Protein AF-X1NJU2-F1 (afdb_monomer)

Organism: NCBI:txid412755

Structure (mmCIF, N/CA/C/O backbone):
data_AF-X1NJU2-F1
#
_entry.id   AF-X1NJU2-F1
#
loop_
_atom_site.group_PDB
_atom_site.id
_atom_site.type_symbol
_atom_site.label_atom_id
_atom_site.label_alt_id
_atom_site.label_comp_id
_atom_site.label_asym_id
_atom_site.label_entity_id
_atom_site.label_seq_id
_atom_site.pdbx_PDB_ins_cod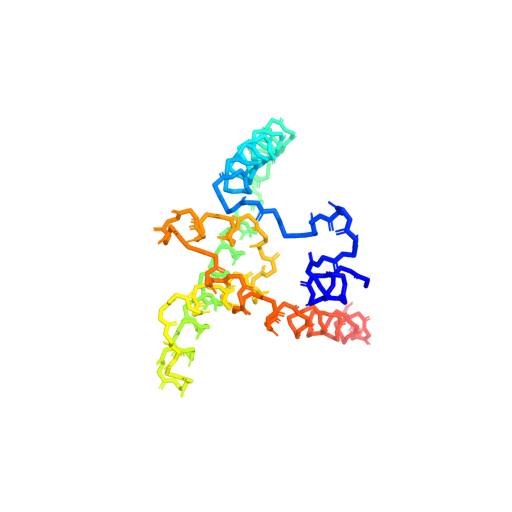e
_atom_site.Cartn_x
_atom_site.Cartn_y
_atom_site.Cartn_z
_atom_site.occupancy
_atom_site.B_iso_or_equiv
_atom_site.auth_seq_id
_atom_site.auth_comp_id
_atom_site.auth_asym_id
_atom_site.auth_atom_id
_atom_site.pdbx_PDB_model_num
ATOM 1 N N . SER A 1 1 ? 2.548 -9.325 18.700 1.00 52.00 1 SER A N 1
ATOM 2 C CA . SER A 1 1 ? 2.467 -8.551 19.960 1.00 52.00 1 SER A CA 1
ATOM 3 C C . SER A 1 1 ? 1.420 -7.440 19.889 1.00 52.00 1 SER A C 1
ATOM 5 O O . SER A 1 1 ? 0.566 -7.411 20.764 1.00 52.00 1 SER A O 1
ATOM 7 N N . SER A 1 2 ? 1.390 -6.596 18.848 1.00 56.41 2 SER A N 1
ATOM 8 C CA . SER A 1 2 ? 0.366 -5.539 18.683 1.00 56.41 2 SER A CA 1
ATOM 9 C C . SER A 1 2 ? -1.078 -6.052 18.547 1.00 56.41 2 SER A C 1
ATOM 11 O O . SER A 1 2 ? -1.968 -5.460 19.144 1.00 56.41 2 SER A O 1
ATOM 13 N N . LEU A 1 3 ? -1.324 -7.175 17.851 1.00 64.44 3 LEU A N 1
ATOM 14 C CA . LEU A 1 3 ? -2.674 -7.769 17.761 1.00 64.44 3 LEU A CA 1
ATOM 15 C C . LEU A 1 3 ? -3.223 -8.220 19.124 1.00 64.44 3 LEU A C 1
ATOM 17 O O . LEU A 1 3 ? -4.389 -7.995 19.428 1.00 64.44 3 LEU A O 1
ATOM 21 N N . ILE A 1 4 ? -2.375 -8.840 19.949 1.00 68.19 4 I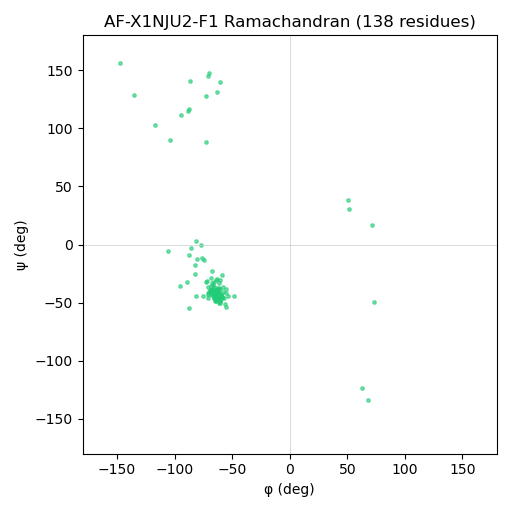LE A N 1
ATOM 22 C CA . ILE A 1 4 ? -2.763 -9.361 21.268 1.00 68.19 4 ILE A CA 1
ATOM 23 C C . ILE A 1 4 ? -3.025 -8.196 22.233 1.00 68.19 4 ILE A C 1
ATOM 25 O O . ILE A 1 4 ? -4.060 -8.159 22.887 1.00 68.19 4 ILE A O 1
ATOM 29 N N . LEU A 1 5 ? -2.134 -7.199 22.264 1.00 64.25 5 LEU A N 1
ATOM 30 C CA . LEU A 1 5 ? -2.289 -5.995 23.091 1.00 64.25 5 LEU A CA 1
ATOM 31 C C . LEU A 1 5 ? -3.478 -5.123 22.648 1.00 64.25 5 LEU A C 1
ATOM 33 O O . LEU A 1 5 ? -4.185 -4.579 23.494 1.00 64.25 5 LEU A O 1
ATOM 37 N N . GLY A 1 6 ? -3.743 -5.037 21.341 1.00 63.41 6 GLY A N 1
ATOM 38 C CA . GLY A 1 6 ? -4.909 -4.344 20.789 1.00 63.41 6 GLY A CA 1
ATOM 39 C C . GLY A 1 6 ? -6.237 -5.036 21.111 1.00 63.41 6 GLY A C 1
ATOM 40 O O . GLY A 1 6 ? -7.222 -4.351 21.378 1.00 63.41 6 GLY A O 1
ATOM 41 N N . HIS A 1 7 ? -6.261 -6.376 21.151 1.00 69.50 7 HIS A N 1
ATOM 42 C CA . HIS A 1 7 ? -7.439 -7.144 21.569 1.00 69.50 7 HIS A CA 1
ATOM 43 C C . HIS A 1 7 ? -7.724 -7.002 23.072 1.00 69.50 7 HIS A C 1
ATOM 45 O O . HIS A 1 7 ? -8.874 -6.824 23.461 1.00 69.50 7 HIS A O 1
ATOM 51 N N . ILE A 1 8 ? -6.681 -7.025 23.911 1.00 74.81 8 ILE A N 1
ATOM 52 C CA . ILE A 1 8 ? -6.808 -6.832 25.365 1.00 74.81 8 ILE A CA 1
ATOM 53 C C . ILE A 1 8 ? -7.286 -5.403 25.683 1.00 74.81 8 ILE A C 1
ATOM 55 O O . ILE A 1 8 ? -8.034 -5.197 26.636 1.00 74.81 8 ILE A O 1
ATOM 59 N N . GLY A 1 9 ? -6.914 -4.416 24.859 1.00 63.59 9 GLY A N 1
ATOM 60 C CA . GLY A 1 9 ? -7.463 -3.055 24.849 1.00 63.59 9 GLY A CA 1
ATOM 61 C C . GLY A 1 9 ? -7.015 -2.172 26.020 1.00 63.59 9 GLY A C 1
ATOM 62 O O . GLY A 1 9 ? -6.537 -1.060 25.804 1.00 63.59 9 GLY A O 1
ATOM 63 N N . LYS A 1 10 ? -7.115 -2.664 27.258 1.00 65.88 10 LYS A N 1
ATOM 64 C CA . LYS A 1 10 ? -6.630 -2.016 28.483 1.00 65.88 10 LYS A CA 1
ATOM 65 C C . LYS A 1 10 ? -5.898 -3.027 29.358 1.00 65.88 10 LYS A C 1
ATOM 67 O O . LYS A 1 10 ? -6.458 -4.057 29.713 1.00 65.88 10 LYS A O 1
ATOM 72 N N . ILE A 1 11 ? -4.683 -2.684 29.778 1.00 73.06 11 ILE A N 1
ATOM 73 C CA . ILE A 1 11 ? -4.005 -3.355 30.896 1.00 73.06 11 ILE A CA 1
ATOM 74 C C . ILE A 1 11 ? -3.809 -2.292 31.977 1.00 73.06 11 ILE A C 1
ATOM 76 O O . ILE A 1 11 ? -2.963 -1.406 31.855 1.00 73.06 11 ILE A O 1
ATOM 80 N N . GLY A 1 12 ? -4.646 -2.342 33.017 1.00 73.19 12 GLY A N 1
ATOM 81 C CA . GLY A 1 12 ? -4.631 -1.369 34.112 1.00 73.19 12 GLY A CA 1
ATOM 82 C C . GLY A 1 12 ? -4.960 0.058 33.653 1.00 73.19 12 GLY A C 1
ATOM 83 O O . GLY A 1 12 ? -6.022 0.311 33.086 1.00 73.19 12 GLY A O 1
ATOM 84 N N . ILE A 1 13 ? -4.050 0.998 33.920 1.00 71.62 13 ILE A N 1
ATOM 85 C CA . ILE A 1 13 ? -4.205 2.441 33.640 1.00 71.62 13 ILE A CA 1
ATOM 86 C C . ILE A 1 13 ? -3.870 2.768 32.170 1.00 71.62 13 ILE A C 1
ATOM 88 O O . ILE A 1 13 ? -4.261 3.813 31.651 1.00 71.62 13 ILE A O 1
ATOM 92 N N . LEU A 1 14 ? -3.176 1.865 31.470 1.00 68.38 14 LEU A N 1
ATOM 93 C CA . LEU A 1 14 ? -2.732 2.072 30.095 1.00 68.38 14 LEU A CA 1
ATOM 94 C C . LEU A 1 14 ? -3.819 1.631 29.109 1.00 68.38 14 LEU A C 1
ATOM 96 O O . LEU A 1 14 ? -4.188 0.455 29.038 1.00 68.38 14 LEU A O 1
ATOM 100 N N . ASN A 1 15 ? -4.333 2.593 28.341 1.00 70.19 15 ASN A N 1
ATOM 101 C CA . ASN A 1 15 ? -5.225 2.338 27.217 1.00 70.19 15 ASN A CA 1
ATOM 102 C C . ASN A 1 15 ? -4.384 2.118 25.955 1.00 70.19 15 ASN A C 1
ATOM 104 O O . ASN A 1 15 ? -3.704 3.031 25.495 1.00 70.19 15 ASN A O 1
ATOM 108 N N . PHE A 1 16 ? -4.431 0.905 25.406 1.00 70.06 16 PHE A N 1
ATOM 109 C CA . PHE A 1 16 ? -3.717 0.544 24.179 1.00 70.06 16 PHE A CA 1
ATOM 110 C C . PHE A 1 16 ? -4.520 0.895 22.921 1.00 70.06 16 PHE A C 1
ATOM 112 O O . PHE A 1 16 ? -4.027 0.722 21.807 1.00 70.06 16 PHE A O 1
ATOM 119 N N . ARG A 1 17 ? -5.750 1.401 23.082 1.00 68.56 17 ARG A N 1
ATOM 120 C CA . ARG A 1 17 ? -6.566 1.935 21.992 1.00 68.56 17 ARG A CA 1
ATOM 121 C C . ARG A 1 17 ? -6.358 3.438 21.918 1.00 68.56 17 ARG A C 1
ATOM 123 O O . ARG A 1 17 ? -6.766 4.182 22.809 1.00 68.56 17 ARG A O 1
ATOM 130 N N . MET A 1 18 ? -5.708 3.861 20.844 1.00 72.38 18 MET A N 1
ATOM 131 C CA . MET A 1 18 ? -5.547 5.269 20.526 1.00 72.38 18 MET A CA 1
ATOM 132 C C . MET A 1 18 ? -6.884 5.859 20.080 1.00 72.38 18 MET A C 1
ATOM 134 O O . MET A 1 18 ? -7.686 5.177 19.443 1.00 72.38 18 MET A O 1
ATOM 138 N N . ASP A 1 19 ? -7.128 7.118 20.427 1.00 82.25 19 ASP A N 1
ATOM 139 C CA . ASP A 1 19 ? -8.298 7.840 19.940 1.00 82.25 19 ASP A CA 1
ATOM 140 C C . ASP A 1 19 ? -8.229 7.984 18.410 1.00 82.25 19 ASP A C 1
ATOM 142 O O . ASP A 1 19 ? -7.192 8.385 17.874 1.00 82.25 19 ASP A O 1
ATOM 146 N N . ASN A 1 20 ? -9.319 7.656 17.706 1.00 77.88 20 ASN A N 1
ATOM 147 C CA . ASN A 1 20 ? -9.352 7.650 16.237 1.00 77.88 20 ASN A CA 1
ATOM 148 C C . ASN A 1 20 ? -9.065 9.037 15.641 1.00 77.88 20 ASN A C 1
ATOM 150 O O . ASN A 1 20 ? -8.470 9.130 14.571 1.00 77.88 20 ASN A O 1
ATOM 154 N N . LYS A 1 21 ? -9.429 10.123 16.336 1.00 81.88 21 LYS A N 1
ATOM 155 C CA . LYS A 1 21 ? -9.171 11.491 15.874 1.00 81.88 21 LYS A CA 1
ATOM 156 C C . LYS A 1 21 ? -7.683 11.824 15.952 1.00 81.88 21 LYS A C 1
ATOM 158 O O . LYS A 1 21 ? -7.132 12.406 15.022 1.00 81.88 21 LYS A O 1
ATOM 163 N N . ILE A 1 22 ? -7.023 11.420 17.039 1.00 85.62 22 ILE A N 1
ATOM 164 C CA . ILE A 1 22 ? -5.571 11.597 17.200 1.00 85.62 22 ILE A CA 1
ATOM 165 C C . ILE A 1 22 ? -4.821 10.695 16.212 1.00 85.62 22 ILE A C 1
ATOM 167 O O . ILE A 1 22 ? -3.864 11.136 15.577 1.00 85.62 22 ILE A O 1
ATOM 171 N N . LEU A 1 23 ? -5.267 9.447 16.046 1.00 84.62 23 LEU A N 1
ATOM 172 C CA . LEU A 1 23 ? -4.670 8.502 15.107 1.00 84.62 23 LEU A CA 1
ATOM 173 C C . LEU A 1 23 ? -4.765 9.008 13.662 1.00 84.62 23 LEU A C 1
ATOM 175 O O . LEU A 1 23 ? -3.765 8.971 12.950 1.00 84.62 23 LEU A O 1
ATOM 179 N N . GLY A 1 24 ? -5.928 9.521 13.250 1.00 83.12 24 GLY A N 1
ATOM 180 C CA . GLY A 1 24 ? -6.126 10.132 11.934 1.00 83.12 24 GLY A CA 1
ATOM 181 C C . GLY A 1 24 ? -5.150 11.282 11.683 1.00 83.12 24 GLY A C 1
ATOM 182 O O . GLY A 1 24 ? -4.407 11.245 10.706 1.00 83.12 24 GLY A O 1
ATOM 183 N N . ALA A 1 25 ? -5.055 12.229 12.624 1.00 86.62 25 ALA A N 1
ATOM 184 C CA . ALA A 1 25 ? -4.142 13.367 12.512 1.00 86.62 25 ALA A CA 1
ATOM 185 C C . ALA A 1 25 ? -2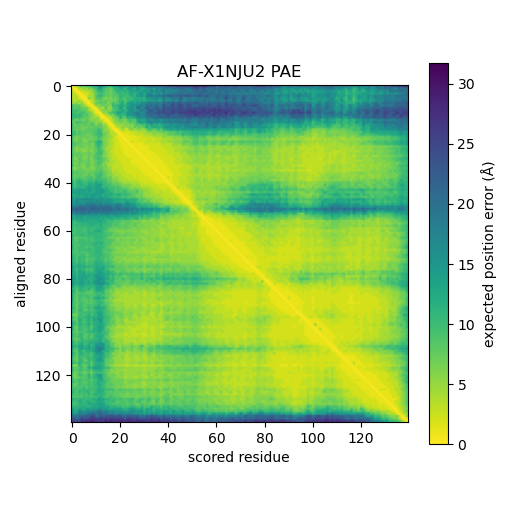.668 12.936 12.396 1.00 86.62 25 ALA A C 1
ATOM 187 O O . ALA A 1 25 ? -1.924 13.451 11.564 1.00 86.62 25 ALA A O 1
ATOM 188 N N . ILE A 1 26 ? -2.232 11.954 13.194 1.00 89.19 26 ILE A N 1
ATOM 189 C CA . ILE A 1 26 ? -0.859 11.437 13.113 1.00 89.19 26 ILE A CA 1
ATOM 190 C C . ILE A 1 26 ? -0.606 10.754 11.768 1.00 89.19 26 ILE A C 1
ATOM 192 O O . ILE A 1 26 ? 0.476 10.923 11.205 1.00 89.19 26 ILE A O 1
ATOM 196 N N . ARG A 1 27 ? -1.570 9.986 11.246 1.00 86.00 27 ARG A N 1
ATOM 197 C CA . ARG A 1 27 ? -1.440 9.301 9.951 1.00 86.00 27 ARG A CA 1
ATOM 198 C C . ARG A 1 27 ? -1.306 10.294 8.808 1.00 86.00 27 ARG A C 1
ATOM 200 O O . ARG A 1 27 ? -0.401 10.123 8.001 1.00 86.00 27 ARG A O 1
ATOM 207 N N . GLU A 1 28 ? -2.145 11.322 8.776 1.00 86.75 28 GLU A N 1
ATOM 208 C CA . GLU A 1 28 ? -2.116 12.371 7.752 1.00 86.75 28 GLU A CA 1
ATOM 209 C C . GLU A 1 28 ? -0.770 13.107 7.756 1.00 86.75 28 GLU A C 1
ATOM 211 O O . GLU A 1 28 ? -0.075 13.155 6.741 1.00 86.75 28 GLU A O 1
ATOM 216 N N . ILE A 1 29 ? -0.324 13.562 8.932 1.00 91.25 29 ILE A N 1
ATOM 217 C CA . ILE A 1 29 ? 0.972 14.231 9.099 1.00 91.25 29 ILE A CA 1
ATOM 218 C C . ILE A 1 29 ? 2.122 13.309 8.670 1.00 91.25 29 ILE A C 1
ATOM 220 O O . ILE A 1 29 ? 3.027 13.723 7.944 1.00 91.25 29 ILE A O 1
ATOM 224 N N . SER A 1 30 ? 2.087 12.042 9.087 1.00 90.06 30 SER A N 1
ATOM 225 C CA . SER A 1 30 ? 3.130 11.066 8.753 1.00 90.06 30 SER A CA 1
ATOM 226 C C . SER A 1 30 ? 3.174 10.763 7.256 1.00 90.06 30 SER A C 1
ATOM 228 O O . SER A 1 30 ? 4.261 10.687 6.687 1.00 90.06 30 SER A O 1
ATOM 230 N N . LEU A 1 31 ? 2.016 10.611 6.605 1.00 90.69 31 LEU A N 1
ATOM 231 C CA . LEU A 1 31 ? 1.912 10.402 5.160 1.00 90.69 31 LEU A CA 1
ATOM 232 C C . LEU A 1 31 ? 2.420 11.623 4.392 1.00 90.69 31 LEU A C 1
ATOM 234 O O . LEU A 1 31 ? 3.196 11.455 3.453 1.00 90.69 31 LEU A O 1
ATOM 238 N N . ALA A 1 32 ? 2.062 12.835 4.823 1.00 91.19 32 ALA A N 1
ATOM 239 C CA . ALA A 1 32 ? 2.536 14.074 4.217 1.00 91.19 32 ALA A CA 1
ATOM 240 C C . ALA A 1 32 ? 4.066 14.198 4.302 1.00 91.19 32 ALA A C 1
ATOM 242 O O . ALA A 1 32 ? 4.726 14.420 3.284 1.00 91.19 32 ALA A O 1
ATOM 243 N N . PHE A 1 33 ? 4.658 13.975 5.482 1.00 93.44 33 PHE A N 1
ATOM 244 C CA . PHE A 1 33 ? 6.116 13.984 5.637 1.00 93.44 33 PHE A CA 1
ATOM 245 C C . PHE A 1 33 ? 6.796 12.869 4.838 1.00 93.44 33 PHE A C 1
ATOM 247 O O . PHE A 1 33 ? 7.820 13.111 4.201 1.00 93.44 33 PHE A O 1
ATOM 254 N N . PHE A 1 34 ? 6.232 11.661 4.827 1.00 91.31 34 PHE A N 1
ATOM 255 C CA . PHE A 1 34 ? 6.762 10.539 4.055 1.00 91.31 34 PHE A CA 1
ATOM 256 C C . PHE A 1 34 ? 6.791 10.843 2.551 1.00 91.31 34 PHE A C 1
ATOM 258 O O . PHE A 1 34 ? 7.833 10.683 1.911 1.00 91.31 34 PHE A O 1
ATOM 265 N N . LEU A 1 35 ? 5.683 11.347 1.997 1.00 91.38 35 LEU A N 1
ATOM 266 C CA . LEU A 1 35 ? 5.587 11.741 0.590 1.00 91.38 35 LEU A CA 1
ATOM 267 C C . LEU A 1 35 ? 6.530 12.905 0.258 1.00 91.38 35 LEU A C 1
ATOM 269 O O . LEU A 1 35 ? 7.200 12.862 -0.773 1.00 91.38 35 LEU A O 1
ATOM 273 N N . ALA A 1 36 ? 6.653 13.899 1.144 1.00 93.88 36 ALA A N 1
ATOM 274 C CA . ALA A 1 36 ? 7.587 15.011 0.970 1.00 93.88 36 ALA A CA 1
ATOM 275 C C . ALA A 1 36 ? 9.049 14.532 0.915 1.00 93.88 36 ALA A C 1
ATOM 277 O O . ALA A 1 36 ? 9.805 14.933 0.029 1.00 93.88 36 ALA A O 1
ATOM 278 N N . ILE A 1 37 ? 9.450 13.630 1.817 1.00 93.19 37 ILE A N 1
ATOM 279 C CA . ILE A 1 37 ? 10.814 13.085 1.858 1.00 93.19 37 ILE A CA 1
ATOM 280 C C . ILE A 1 37 ? 11.110 12.244 0.611 1.00 93.19 37 ILE A C 1
ATOM 282 O O . ILE A 1 37 ? 12.189 12.382 0.033 1.00 93.19 37 ILE A O 1
ATOM 286 N N . ILE A 1 38 ? 10.177 11.390 0.175 1.00 91.06 38 ILE A N 1
ATOM 287 C CA . ILE A 1 38 ? 10.336 10.601 -1.057 1.00 91.06 38 ILE A CA 1
ATOM 288 C C . ILE A 1 38 ? 10.452 11.522 -2.269 1.00 91.06 38 ILE A C 1
ATOM 290 O O . ILE A 1 38 ? 11.351 11.329 -3.087 1.00 91.06 38 ILE A O 1
ATOM 294 N N . GLY A 1 39 ? 9.601 12.547 -2.357 1.00 90.44 39 GLY A N 1
ATOM 295 C CA . GLY A 1 39 ? 9.645 13.536 -3.431 1.00 90.44 39 GLY A CA 1
ATOM 296 C C . GLY A 1 39 ? 10.987 14.2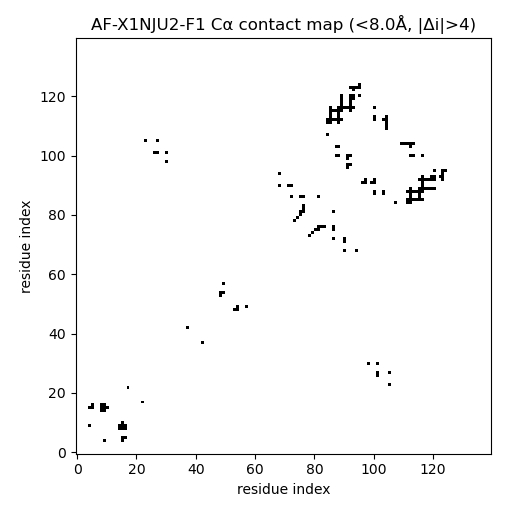64 -3.497 1.00 90.44 39 GLY A C 1
ATOM 297 O O . GLY A 1 39 ? 11.578 14.365 -4.568 1.00 90.44 39 GLY A O 1
ATOM 298 N N . LEU A 1 40 ? 11.525 14.695 -2.353 1.00 92.88 40 LEU A N 1
ATOM 299 C CA . LEU A 1 40 ? 12.828 15.364 -2.291 1.00 92.88 40 LEU A CA 1
ATOM 300 C C . LEU A 1 40 ? 13.999 14.424 -2.615 1.00 92.88 40 LEU A C 1
ATOM 302 O O . LEU A 1 40 ? 14.936 14.830 -3.298 1.00 92.88 40 LEU A O 1
ATOM 306 N N . ARG A 1 41 ? 13.966 13.169 -2.147 1.00 91.06 41 ARG A N 1
ATOM 307 C CA . ARG A 1 41 ? 15.057 12.199 -2.362 1.00 91.06 41 ARG A CA 1
ATOM 308 C C . ARG A 1 41 ? 15.091 11.640 -3.778 1.00 91.06 41 ARG A C 1
ATOM 310 O O . ARG A 1 41 ? 16.168 11.511 -4.352 1.00 91.06 41 ARG A O 1
ATOM 317 N N . TYR A 1 42 ? 13.932 11.279 -4.320 1.00 87.31 42 TYR A N 1
ATOM 318 C CA . TYR A 1 42 ? 13.817 10.566 -5.592 1.00 87.31 42 TYR A CA 1
ATOM 319 C C . TYR A 1 42 ? 13.338 11.452 -6.743 1.00 87.31 42 TYR A C 1
ATOM 321 O O . TYR A 1 42 ? 13.352 11.001 -7.883 1.00 87.31 42 TYR A O 1
ATOM 329 N N . GLY A 1 43 ? 12.971 12.714 -6.495 1.00 86.69 43 GLY A N 1
ATOM 330 C CA . GLY A 1 43 ? 12.480 13.626 -7.531 1.00 86.69 43 GLY A CA 1
ATOM 331 C C . GLY A 1 43 ? 13.465 13.818 -8.685 1.00 86.69 43 GLY A C 1
ATOM 332 O O . GLY A 1 43 ? 13.083 13.683 -9.843 1.00 86.69 43 GLY A O 1
ATOM 333 N N . PHE A 1 44 ? 14.752 14.041 -8.395 1.00 84.88 44 PHE A N 1
ATOM 334 C CA . PHE A 1 44 ? 15.771 14.163 -9.448 1.00 84.88 44 PHE A CA 1
ATOM 335 C C . PHE A 1 44 ? 16.007 12.834 -10.188 1.00 84.88 44 PHE A C 1
ATOM 337 O O . PHE A 1 44 ? 16.122 12.818 -11.412 1.00 84.88 44 PHE A O 1
ATOM 344 N N . TYR A 1 45 ? 16.001 11.712 -9.459 1.00 83.94 45 TYR A N 1
ATOM 345 C CA . TYR A 1 45 ? 16.107 10.372 -10.047 1.00 83.94 45 TYR A CA 1
ATOM 346 C C . TYR A 1 45 ? 14.922 10.029 -10.953 1.00 83.94 45 TYR A C 1
ATOM 348 O O . TYR A 1 45 ? 15.093 9.299 -11.922 1.00 83.94 45 TYR A O 1
ATOM 356 N N . ALA A 1 46 ? 13.730 10.564 -10.682 1.00 83.00 46 ALA A N 1
ATOM 357 C CA . ALA A 1 46 ? 12.581 10.387 -11.558 1.00 83.00 46 ALA A CA 1
ATOM 358 C C . ALA A 1 46 ? 12.824 11.045 -12.927 1.00 83.00 46 ALA A C 1
ATOM 360 O O . ALA A 1 46 ? 12.590 10.415 -13.952 1.00 83.00 46 ALA A O 1
ATO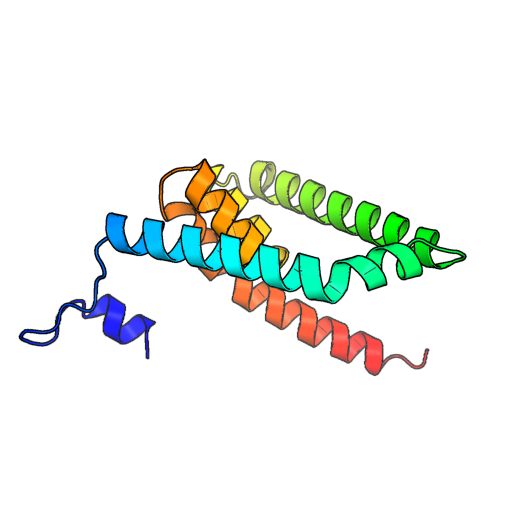M 361 N N . PHE A 1 47 ? 13.371 12.266 -12.971 1.00 83.19 47 PHE A N 1
ATOM 362 C CA . PHE A 1 47 ? 13.696 12.939 -14.237 1.00 83.19 47 PHE A CA 1
ATOM 363 C C . PHE A 1 47 ? 14.775 12.206 -15.043 1.00 83.19 47 PHE A C 1
ATOM 365 O O . PHE A 1 47 ? 14.662 12.085 -16.266 1.00 83.19 47 PHE A O 1
ATOM 372 N N . THR A 1 48 ? 15.804 11.680 -14.377 1.00 79.69 48 THR A N 1
ATOM 373 C CA . THR A 1 48 ? 16.836 10.890 -15.059 1.00 79.69 48 THR A CA 1
ATOM 374 C C . THR A 1 48 ? 16.304 9.528 -15.508 1.00 79.69 48 THR A C 1
ATOM 376 O O . THR A 1 48 ? 16.626 9.098 -16.612 1.00 79.69 48 THR A O 1
ATOM 379 N N . ALA A 1 49 ? 15.427 8.885 -14.731 1.00 78.38 49 ALA A N 1
ATOM 380 C CA . ALA A 1 49 ? 14.760 7.637 -15.109 1.00 78.38 49 ALA A CA 1
ATOM 381 C C . ALA A 1 49 ? 13.753 7.810 -16.259 1.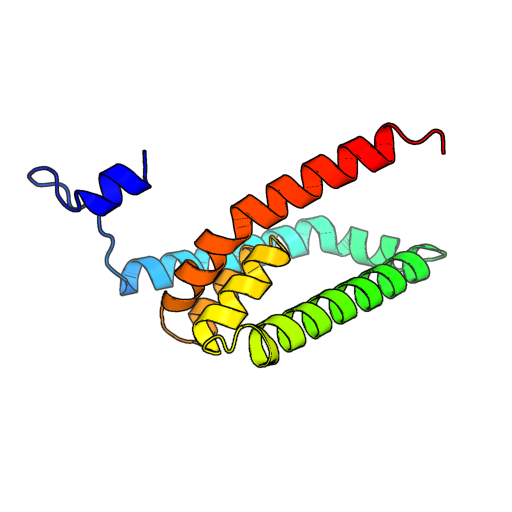00 78.38 49 ALA A C 1
ATOM 383 O O . ALA A 1 49 ? 13.542 6.881 -17.034 1.00 78.38 49 ALA A O 1
ATOM 384 N N . LEU A 1 50 ? 13.148 8.991 -16.407 1.00 78.94 50 LEU A N 1
ATOM 385 C CA . LEU A 1 50 ? 12.302 9.323 -17.557 1.00 78.94 50 LEU A CA 1
ATOM 386 C C . LEU A 1 50 ? 13.116 9.630 -18.827 1.00 78.94 50 LEU A C 1
ATOM 388 O O . LEU A 1 50 ? 12.542 9.697 -19.912 1.00 78.94 50 LEU A O 1
ATOM 392 N N . SER A 1 51 ? 14.434 9.806 -18.716 1.00 79.00 51 SER A N 1
ATOM 393 C CA . SER A 1 51 ? 15.307 10.105 -19.851 1.00 79.00 51 SER A CA 1
ATOM 394 C C . SER A 1 51 ? 15.790 8.823 -20.549 1.00 79.00 51 SER A C 1
ATOM 396 O O . SER A 1 51 ? 16.120 7.824 -19.909 1.00 79.00 51 SER A O 1
ATOM 398 N N . GLY A 1 52 ? 15.860 8.840 -21.884 1.00 76.75 52 GLY A N 1
ATOM 399 C CA . GLY A 1 52 ? 16.353 7.711 -22.684 1.00 76.75 52 GLY A CA 1
ATOM 400 C C . GLY A 1 52 ? 15.433 6.481 -22.649 1.00 76.75 52 GLY A C 1
ATOM 401 O O . GLY A 1 52 ? 14.221 6.593 -22.809 1.00 76.75 52 GLY A O 1
ATOM 402 N N . THR A 1 53 ? 16.005 5.289 -22.457 1.00 73.69 53 THR A N 1
ATOM 403 C CA . THR A 1 53 ? 15.283 4.000 -22.490 1.00 73.69 53 THR A CA 1
ATOM 404 C C . THR A 1 53 ? 14.419 3.746 -21.247 1.00 73.69 53 THR A C 1
ATOM 406 O O . THR A 1 53 ? 13.565 2.861 -21.265 1.00 73.69 53 THR A O 1
ATOM 409 N N . GLY A 1 54 ? 14.600 4.518 -20.170 1.00 78.88 54 GLY A N 1
ATOM 410 C CA . GLY A 1 54 ? 13.849 4.343 -18.923 1.00 78.88 54 GLY A CA 1
ATOM 411 C C . GLY A 1 54 ? 12.357 4.678 -19.048 1.00 78.88 54 GLY A C 1
ATOM 412 O O . GLY A 1 54 ? 11.538 4.094 -18.339 1.00 78.88 54 GLY A O 1
ATOM 413 N N . ILE A 1 55 ? 11.972 5.492 -20.041 1.00 83.94 55 ILE A N 1
ATOM 414 C CA . ILE A 1 55 ? 10.565 5.781 -20.354 1.00 83.94 55 ILE A CA 1
ATOM 415 C C . ILE A 1 55 ? 9.769 4.501 -20.669 1.00 83.94 55 ILE A C 1
ATOM 417 O O . ILE A 1 55 ? 8.622 4.366 -20.247 1.00 83.94 55 ILE A O 1
ATOM 421 N N . TYR A 1 56 ? 10.387 3.521 -21.341 1.00 85.50 56 TYR A N 1
ATOM 422 C CA . TYR A 1 56 ? 9.740 2.246 -21.658 1.00 85.50 56 TYR A CA 1
ATOM 423 C C . TYR A 1 56 ? 9.460 1.433 -20.392 1.00 85.50 56 TYR A C 1
ATOM 425 O O . TYR A 1 56 ? 8.396 0.828 -20.273 1.00 85.50 56 TYR A O 1
ATOM 433 N N . LEU A 1 57 ? 10.368 1.457 -19.413 1.00 85.88 57 LEU A N 1
ATOM 434 C CA . LEU A 1 57 ? 10.178 0.779 -18.128 1.00 85.88 57 LEU A CA 1
ATOM 435 C C . LEU A 1 57 ? 9.071 1.446 -17.303 1.00 85.88 57 LEU A C 1
ATOM 437 O O . LEU A 1 57 ? 8.244 0.764 -16.699 1.00 85.88 57 LEU A O 1
ATOM 441 N N . VAL A 1 58 ? 9.000 2.778 -17.325 1.00 86.94 58 VAL A N 1
ATOM 442 C CA . VAL A 1 58 ? 7.934 3.531 -16.647 1.00 86.94 58 VAL A CA 1
ATOM 443 C C . VAL A 1 58 ? 6.570 3.226 -17.268 1.00 86.94 58 VAL A C 1
ATOM 445 O O . VAL A 1 58 ? 5.625 2.915 -16.550 1.00 86.94 58 VAL A O 1
ATOM 448 N N . ILE A 1 59 ? 6.456 3.252 -18.598 1.00 88.62 59 ILE A N 1
ATOM 449 C CA . ILE A 1 59 ? 5.183 2.981 -19.279 1.00 88.62 59 ILE A CA 1
ATOM 450 C C . ILE A 1 59 ? 4.748 1.530 -19.064 1.00 88.62 59 ILE A C 1
ATOM 452 O O . ILE A 1 59 ? 3.592 1.279 -18.731 1.00 88.62 59 ILE A O 1
ATOM 456 N N . THR A 1 60 ? 5.659 0.567 -19.221 1.00 90.00 60 THR A N 1
ATOM 457 C CA . THR A 1 60 ? 5.327 -0.855 -19.044 1.00 90.00 60 THR A CA 1
ATOM 458 C C . THR A 1 60 ? 4.901 -1.162 -17.611 1.00 90.00 60 THR A C 1
ATOM 460 O O . THR A 1 60 ? 3.865 -1.794 -17.416 1.00 90.00 60 THR A O 1
ATOM 463 N N . SER A 1 61 ? 5.619 -0.660 -16.602 1.00 88.19 61 SER A N 1
ATOM 464 C CA . SER A 1 61 ? 5.228 -0.825 -15.194 1.00 88.19 61 SER A CA 1
ATOM 465 C C . SER A 1 61 ? 3.892 -0.151 -14.866 1.00 88.19 61 SER A C 1
ATOM 467 O O . SER A 1 61 ? 3.072 -0.743 -14.166 1.00 88.19 61 SER A O 1
ATOM 469 N N . LEU A 1 62 ? 3.624 1.036 -15.419 1.00 90.38 62 LEU A N 1
ATOM 470 C CA . LEU A 1 62 ? 2.351 1.734 -15.244 1.00 90.38 62 LEU A CA 1
ATOM 471 C C . LEU A 1 62 ? 1.188 0.947 -15.859 1.00 90.38 62 LEU A C 1
ATOM 473 O O . LEU A 1 62 ? 0.161 0.765 -15.209 1.00 90.38 62 LEU A O 1
ATOM 477 N N . VAL A 1 63 ? 1.354 0.433 -17.080 1.00 94.12 63 VAL A N 1
ATOM 478 C CA . VAL A 1 63 ? 0.332 -0.380 -17.758 1.00 94.12 63 VAL A CA 1
ATOM 479 C C . VAL A 1 63 ? 0.071 -1.673 -16.989 1.00 94.12 63 VAL A C 1
ATOM 481 O O . VAL A 1 63 ? -1.083 -1.990 -16.708 1.00 94.12 63 VAL A O 1
ATOM 484 N N . VAL A 1 64 ? 1.121 -2.397 -16.594 1.00 93.00 64 VAL A N 1
ATOM 485 C CA . VAL A 1 64 ? 0.986 -3.642 -15.823 1.00 93.00 64 VAL A CA 1
ATOM 486 C C . VAL A 1 64 ? 0.319 -3.380 -14.470 1.00 93.00 64 VAL A C 1
ATOM 488 O O . VAL A 1 64 ? -0.588 -4.116 -14.087 1.00 93.00 64 VAL A O 1
ATOM 491 N N . GLY A 1 65 ? 0.701 -2.305 -13.775 1.00 92.19 65 GLY A N 1
ATOM 492 C CA . GLY A 1 65 ? 0.089 -1.904 -12.508 1.00 92.19 65 GLY A CA 1
ATOM 493 C C . GLY A 1 65 ? -1.393 -1.549 -12.649 1.00 92.19 65 GLY A C 1
ATOM 494 O O . GLY A 1 65 ? -2.216 -2.019 -11.864 1.00 92.19 65 GLY A O 1
ATOM 495 N N . LEU A 1 66 ? -1.760 -0.776 -13.676 1.00 92.94 66 LEU A N 1
ATOM 496 C CA . LEU A 1 66 ? -3.161 -0.450 -13.961 1.00 92.94 66 LEU A CA 1
ATOM 497 C C . LEU A 1 66 ? -3.980 -1.701 -14.275 1.00 92.94 66 LEU A C 1
ATOM 499 O O . LEU A 1 66 ? -5.073 -1.862 -13.735 1.00 92.94 66 LEU A O 1
ATOM 503 N N . ILE A 1 67 ? -3.450 -2.604 -15.103 1.00 94.88 67 ILE A N 1
ATOM 504 C CA . ILE A 1 67 ? -4.115 -3.871 -15.418 1.00 94.88 67 ILE A CA 1
ATOM 505 C C . ILE A 1 67 ? -4.311 -4.692 -14.141 1.00 94.88 67 ILE A C 1
ATOM 507 O O . ILE A 1 67 ? -5.415 -5.179 -13.911 1.00 94.88 67 ILE A O 1
ATOM 511 N N . ALA A 1 68 ? -3.297 -4.802 -13.280 1.00 92.44 68 ALA A N 1
ATOM 512 C CA . ALA A 1 68 ? -3.401 -5.536 -12.019 1.00 92.44 68 ALA A CA 1
ATOM 513 C C . ALA A 1 68 ? -4.502 -4.968 -11.105 1.00 92.44 68 ALA A C 1
ATOM 515 O O . ALA A 1 68 ? -5.309 -5.731 -10.570 1.00 92.44 68 ALA A O 1
ATOM 516 N N . ILE A 1 69 ? -4.594 -3.639 -10.979 1.00 93.19 69 ILE A N 1
ATOM 517 C CA . ILE A 1 69 ? -5.646 -2.978 -10.192 1.00 93.19 69 ILE A CA 1
ATOM 518 C C . ILE A 1 69 ? -7.026 -3.217 -10.813 1.00 93.19 69 ILE A C 1
ATOM 520 O O . ILE A 1 69 ? -7.962 -3.551 -10.089 1.00 93.19 69 ILE A O 1
ATOM 524 N N . ILE A 1 70 ? -7.168 -3.082 -12.136 1.00 93.88 70 ILE A N 1
ATOM 525 C CA . ILE A 1 70 ? -8.444 -3.296 -12.838 1.00 93.88 70 ILE A CA 1
ATOM 526 C C . ILE A 1 70 ? -8.903 -4.746 -12.682 1.00 93.88 70 ILE A C 1
ATOM 528 O O . ILE A 1 70 ? -10.055 -4.990 -12.331 1.00 93.88 70 ILE A O 1
ATOM 532 N N . VAL A 1 71 ? -8.011 -5.712 -12.898 1.00 93.19 71 VAL A N 1
ATOM 533 C CA . VAL A 1 71 ? -8.318 -7.138 -12.735 1.00 93.19 71 VAL A CA 1
ATOM 534 C C . VAL A 1 71 ? -8.691 -7.433 -11.284 1.00 93.19 71 VAL A C 1
ATOM 536 O O . VAL A 1 71 ? -9.730 -8.045 -11.041 1.00 93.19 71 VAL A O 1
ATOM 539 N N . GLY A 1 72 ? -7.910 -6.945 -10.317 1.00 91.00 72 GLY A N 1
ATOM 540 C CA . GLY A 1 72 ? -8.217 -7.090 -8.894 1.00 91.00 72 GLY A CA 1
ATOM 541 C C . GLY A 1 72 ? -9.573 -6.485 -8.526 1.00 91.00 72 GLY A C 1
ATOM 542 O O . GLY A 1 72 ? -10.347 -7.096 -7.787 1.00 91.00 72 GLY A O 1
ATOM 543 N N . TYR A 1 73 ? -9.900 -5.320 -9.086 1.00 92.75 73 TYR A N 1
ATOM 544 C CA . TYR A 1 73 ? -11.180 -4.652 -8.882 1.00 92.75 73 TYR A CA 1
ATOM 545 C C . TYR A 1 73 ? -12.341 -5.466 -9.462 1.00 92.75 73 TYR A C 1
ATOM 547 O O . TYR A 1 73 ? -13.328 -5.705 -8.767 1.00 92.75 73 TYR A O 1
ATOM 555 N N . LEU A 1 74 ? -12.219 -5.935 -10.708 1.00 92.44 74 LEU A N 1
ATOM 556 C CA . LEU A 1 74 ? -13.246 -6.743 -11.364 1.00 92.44 74 LEU A CA 1
ATOM 557 C C . LEU A 1 74 ? -13.492 -8.046 -10.599 1.00 92.44 74 LEU A C 1
ATOM 559 O O . LEU A 1 74 ? -14.635 -8.380 -10.292 1.00 92.44 74 LEU A O 1
ATOM 563 N N . VAL A 1 75 ? -12.428 -8.754 -10.229 1.00 91.50 75 VAL A N 1
ATOM 564 C CA . VAL A 1 75 ? -12.525 -10.005 -9.471 1.00 91.50 75 VAL A CA 1
ATOM 565 C C . VAL A 1 75 ? -13.135 -9.753 -8.089 1.00 91.50 75 VAL A C 1
ATOM 567 O O . VAL A 1 75 ? -14.106 -10.407 -7.707 1.00 91.50 75 VAL A O 1
ATOM 570 N N . GLY A 1 76 ? -12.642 -8.757 -7.354 1.00 88.50 76 GLY A N 1
ATOM 571 C CA . GLY A 1 76 ? -13.149 -8.426 -6.024 1.00 88.50 76 GLY A CA 1
ATOM 572 C C . GLY A 1 76 ? -14.610 -7.962 -6.018 1.00 88.50 76 GLY A C 1
ATOM 573 O O . GLY A 1 76 ? -15.375 -8.327 -5.122 1.00 88.50 76 GLY A O 1
ATOM 574 N N . ARG A 1 77 ? -15.030 -7.198 -7.034 1.00 89.19 77 ARG A N 1
ATOM 575 C CA . ARG A 1 77 ? -16.395 -6.668 -7.135 1.00 89.19 77 ARG A CA 1
ATOM 576 C C . ARG A 1 77 ? -17.393 -7.681 -7.686 1.00 89.19 77 ARG A C 1
ATOM 578 O O . ARG A 1 77 ? -18.493 -7.773 -7.149 1.00 89.19 77 ARG A O 1
ATOM 585 N N . TYR A 1 78 ? -17.045 -8.414 -8.742 1.00 88.06 78 TYR A N 1
ATOM 586 C CA . TYR A 1 78 ? -17.999 -9.273 -9.453 1.00 88.06 78 TYR A CA 1
ATOM 587 C C . TYR A 1 78 ? -17.978 -10.728 -8.980 1.00 88.06 78 TYR A C 1
ATOM 589 O O . TYR A 1 78 ? -19.041 -11.343 -8.904 1.00 88.06 78 TYR A O 1
ATOM 597 N N . ILE A 1 79 ? -16.811 -11.270 -8.617 1.00 89.62 79 ILE A N 1
ATOM 598 C CA . ILE A 1 79 ? -16.692 -12.662 -8.152 1.00 89.62 79 ILE A CA 1
ATOM 599 C C . ILE A 1 79 ? -16.928 -12.723 -6.644 1.00 89.62 79 ILE A C 1
ATOM 601 O O . ILE A 1 79 ? -17.818 -13.431 -6.180 1.00 89.62 79 ILE A O 1
ATOM 605 N N . PHE A 1 80 ? -16.171 -11.932 -5.880 1.00 86.75 80 PHE A N 1
ATOM 606 C CA . PHE A 1 80 ? -16.227 -11.953 -4.414 1.00 86.75 80 PHE A CA 1
ATOM 607 C C . PHE A 1 80 ? -17.298 -11.033 -3.811 1.00 86.75 80 PHE A C 1
ATOM 609 O O . PHE A 1 80 ? -17.559 -11.116 -2.613 1.00 86.75 80 PHE A O 1
ATOM 616 N N . LYS A 1 81 ? -17.936 -10.175 -4.625 1.00 88.56 81 LYS A N 1
ATOM 617 C CA . LYS A 1 81 ? -19.023 -9.261 -4.218 1.00 88.56 81 LYS A CA 1
ATOM 618 C C . LYS A 1 81 ? -18.688 -8.427 -2.975 1.00 88.56 81 LYS A C 1
ATOM 620 O O . LYS A 1 81 ? -19.544 -8.184 -2.1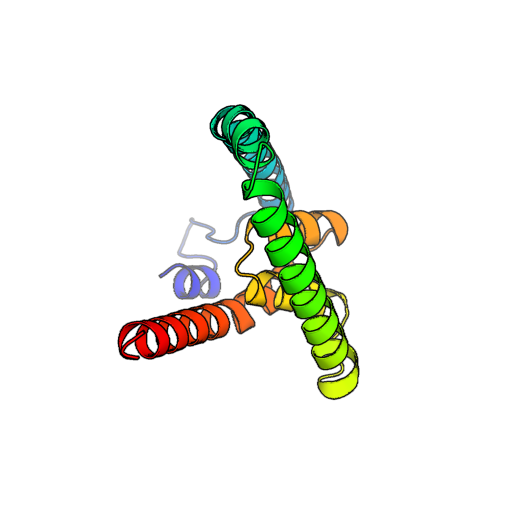25 1.00 88.56 81 LYS A O 1
ATOM 625 N N . LEU A 1 82 ? -17.439 -7.974 -2.872 1.00 87.75 82 LEU A N 1
ATOM 626 C CA . LEU A 1 82 ? -16.963 -7.216 -1.718 1.00 87.75 82 LEU A CA 1
ATOM 627 C C . LEU A 1 82 ? -17.586 -5.809 -1.662 1.00 87.75 82 LEU A C 1
ATOM 629 O O . LEU A 1 82 ? -17.856 -5.171 -2.690 1.00 87.75 82 LEU A O 1
ATOM 633 N N . ASN A 1 83 ? -17.783 -5.307 -0.437 1.00 90.94 83 ASN A N 1
ATOM 634 C CA . ASN A 1 83 ? -18.111 -3.900 -0.205 1.00 90.94 83 ASN A CA 1
ATOM 635 C C . ASN A 1 83 ? -16.965 -3.029 -0.745 1.00 90.94 83 ASN A C 1
ATOM 637 O O . ASN A 1 83 ? -15.798 -3.370 -0.570 1.00 90.94 83 ASN A O 1
ATOM 641 N N . TRP A 1 84 ? -17.308 -1.907 -1.380 1.00 88.00 84 TRP A N 1
ATOM 642 C CA . TRP A 1 84 ? -16.361 -0.935 -1.919 1.00 88.00 84 TRP A CA 1
ATOM 643 C C . TRP A 1 84 ? -15.267 -0.549 -0.915 1.00 88.00 84 TRP A C 1
ATOM 645 O O . TRP A 1 84 ? -14.089 -0.558 -1.257 1.00 88.00 84 TRP A O 1
ATOM 655 N N . ILE A 1 85 ? -15.642 -0.297 0.339 1.00 89.69 85 ILE A N 1
ATOM 656 C CA . ILE A 1 85 ? -14.719 0.149 1.392 1.00 89.69 85 ILE A CA 1
ATOM 657 C C . ILE A 1 85 ? -13.666 -0.930 1.695 1.00 89.69 85 ILE A C 1
ATOM 659 O O . ILE A 1 85 ? -12.466 -0.657 1.739 1.00 89.69 85 ILE A O 1
ATOM 663 N N . MET A 1 86 ? -14.103 -2.186 1.815 1.00 90.44 86 MET A N 1
ATOM 664 C CA . MET A 1 86 ? -13.211 -3.324 2.050 1.00 90.44 86 MET A CA 1
ATOM 665 C C . MET A 1 86 ? -12.397 -3.689 0.801 1.00 90.44 86 MET A C 1
ATOM 667 O O . MET A 1 86 ? -11.247 -4.108 0.917 1.00 90.44 86 MET A O 1
ATOM 671 N N . LEU A 1 87 ? -12.972 -3.496 -0.390 1.00 92.38 87 LEU A N 1
ATOM 672 C CA . LEU A 1 87 ? -12.326 -3.750 -1.674 1.00 92.38 87 LEU A CA 1
ATOM 673 C C . LEU A 1 87 ? -11.152 -2.799 -1.917 1.00 92.38 87 LEU A C 1
ATOM 675 O O . LEU A 1 87 ? -10.083 -3.261 -2.300 1.00 92.38 87 LEU A O 1
ATOM 679 N N . VAL A 1 88 ? -11.310 -1.499 -1.654 1.00 92.69 88 VAL A N 1
ATOM 680 C CA . VAL A 1 88 ? -10.209 -0.527 -1.780 1.00 92.69 88 VAL A CA 1
ATOM 681 C C . VAL A 1 88 ? -9.059 -0.900 -0.841 1.00 92.69 88 VAL A C 1
ATOM 683 O O . VAL A 1 88 ? -7.907 -0.949 -1.266 1.00 92.69 88 VAL A O 1
ATOM 686 N N . GLY A 1 89 ? -9.369 -1.266 0.406 1.00 91.62 89 GLY A N 1
ATOM 687 C CA . GLY A 1 89 ? -8.377 -1.769 1.357 1.00 91.62 89 GLY A CA 1
ATOM 688 C C . GLY A 1 89 ? -7.652 -3.028 0.872 1.00 91.62 89 GLY A C 1
ATOM 689 O O . GLY A 1 89 ? -6.424 -3.105 0.923 1.00 91.62 89 GLY A O 1
ATOM 690 N N . ALA A 1 90 ? -8.405 -3.997 0.349 1.00 92.38 90 ALA A N 1
ATOM 691 C CA . ALA A 1 90 ? -7.873 -5.231 -0.223 1.00 92.38 90 ALA A CA 1
ATOM 692 C C . ALA A 1 90 ? -6.971 -4.975 -1.444 1.00 92.38 90 ALA A C 1
ATOM 694 O O . ALA A 1 90 ? -5.917 -5.597 -1.559 1.00 92.38 90 ALA A O 1
ATOM 695 N N . LEU A 1 91 ? -7.335 -4.033 -2.320 1.00 93.69 91 LEU A N 1
ATOM 696 C CA . LEU A 1 91 ? -6.519 -3.625 -3.468 1.00 93.69 91 LEU A CA 1
ATOM 697 C C . LEU A 1 91 ? -5.204 -2.982 -3.020 1.00 93.69 91 LEU A C 1
ATOM 699 O O . LEU A 1 91 ? -4.145 -3.346 -3.528 1.00 93.69 91 LEU A O 1
ATOM 703 N N . CYS A 1 92 ? -5.242 -2.086 -2.030 1.00 93.06 92 CYS A N 1
ATOM 704 C CA . CYS A 1 92 ? -4.027 -1.521 -1.441 1.00 93.06 92 CYS A CA 1
ATOM 705 C C . CYS A 1 92 ? -3.142 -2.608 -0.810 1.00 93.06 92 CYS A C 1
ATOM 707 O O . CYS A 1 92 ? -1.920 -2.547 -0.945 1.00 93.06 92 CYS A O 1
ATOM 709 N N . GLY A 1 93 ? -3.748 -3.613 -0.165 1.00 91.06 93 GLY A N 1
ATOM 710 C CA . GLY A 1 93 ? -3.047 -4.761 0.418 1.00 91.06 93 GLY A CA 1
ATOM 711 C C . GLY A 1 93 ? -2.389 -5.646 -0.638 1.00 91.06 93 GLY A C 1
ATOM 712 O O . GLY A 1 93 ? -1.224 -6.006 -0.491 1.00 91.06 93 GLY A O 1
ATOM 713 N N . GLY A 1 94 ? -3.100 -5.930 -1.732 1.00 91.00 94 GLY A N 1
ATOM 714 C CA . GLY A 1 94 ? -2.588 -6.688 -2.877 1.00 91.00 94 GLY A CA 1
ATOM 715 C C . GLY A 1 94 ? -1.445 -5.977 -3.599 1.00 91.00 94 GLY A C 1
ATOM 716 O O . GLY A 1 94 ? -0.452 -6.603 -3.950 1.00 91.00 94 GLY A O 1
ATOM 717 N N . MET A 1 95 ? -1.542 -4.654 -3.742 1.00 91.50 95 MET A N 1
ATOM 718 C CA . MET A 1 95 ? -0.470 -3.812 -4.284 1.00 91.50 95 MET A CA 1
ATOM 719 C C . MET A 1 95 ? 0.649 -3.541 -3.269 1.00 91.50 95 MET A C 1
ATOM 721 O O . MET A 1 95 ? 1.604 -2.834 -3.587 1.00 91.50 95 MET A O 1
ATOM 725 N N . THR A 1 96 ? 0.546 -4.063 -2.041 1.00 91.12 96 THR A N 1
ATOM 726 C CA . THR A 1 96 ? 1.496 -3.832 -0.938 1.00 91.12 96 THR A CA 1
ATOM 727 C C . THR A 1 96 ? 1.778 -2.343 -0.674 1.00 91.12 96 THR A C 1
ATOM 729 O O . THR A 1 96 ? 2.865 -1.961 -0.248 1.00 91.12 96 THR A O 1
ATOM 732 N N . SER A 1 97 ? 0.791 -1.479 -0.937 1.00 89.56 97 SER A N 1
ATOM 733 C CA . SER A 1 97 ? 0.936 -0.022 -0.893 1.00 89.56 97 SER A CA 1
ATOM 734 C C . SER A 1 97 ? 0.303 0.565 0.367 1.00 89.56 97 SER A C 1
ATOM 736 O O . SER A 1 97 ? -0.866 0.960 0.391 1.00 89.56 97 SER A O 1
ATOM 738 N N . THR A 1 98 ? 1.110 0.666 1.424 1.00 88.88 98 THR A N 1
ATOM 739 C CA . THR A 1 98 ? 0.765 1.362 2.673 1.00 88.88 98 THR A CA 1
ATOM 740 C C . THR A 1 98 ? 0.340 2.829 2.478 1.00 88.88 98 THR A C 1
ATOM 742 O O . THR A 1 98 ? -0.642 3.230 3.107 1.00 88.88 98 THR A O 1
ATOM 745 N N . PRO A 1 99 ? 0.990 3.656 1.623 1.00 87.00 99 PRO A N 1
ATOM 746 C CA . PRO A 1 99 ? 0.517 5.024 1.393 1.00 87.00 99 PRO A CA 1
ATOM 747 C C . PRO A 1 99 ? -0.835 5.061 0.666 1.00 87.00 99 PRO A C 1
ATOM 749 O O . PRO A 1 99 ? -1.660 5.918 0.972 1.00 87.00 99 PRO A O 1
ATOM 752 N N . GLY A 1 100 ? -1.106 4.094 -0.222 1.00 88.75 100 GLY A N 1
ATOM 753 C CA . GLY A 1 100 ? -2.419 3.944 -0.854 1.00 88.75 100 GLY A CA 1
ATOM 754 C C . GLY A 1 100 ? -3.527 3.648 0.159 1.00 88.75 100 GLY A C 1
ATOM 755 O O . GLY A 1 100 ? -4.599 4.241 0.082 1.00 88.75 100 GLY A O 1
ATOM 756 N N . LEU A 1 101 ? -3.252 2.801 1.160 1.00 91.06 101 LEU A N 1
ATOM 757 C CA . LEU A 1 101 ? -4.183 2.559 2.267 1.00 91.06 101 LEU A CA 1
ATOM 758 C C . LEU A 1 101 ? -4.436 3.831 3.088 1.00 91.06 101 LEU A C 1
ATOM 760 O O . LEU A 1 101 ? -5.565 4.086 3.500 1.00 91.06 101 LEU A O 1
ATOM 764 N N . GLY A 1 102 ? -3.382 4.607 3.344 1.00 88.75 102 GLY A N 1
ATOM 765 C CA . GLY A 1 102 ? -3.472 5.892 4.030 1.00 88.75 102 GLY A CA 1
ATOM 766 C C . GLY A 1 102 ? -4.444 6.845 3.340 1.00 88.75 102 GLY A C 1
ATOM 767 O O . GLY A 1 102 ? -5.411 7.282 3.959 1.00 88.75 102 GLY A O 1
ATOM 768 N N . ALA A 1 103 ? -4.241 7.055 2.038 1.00 89.12 103 ALA A N 1
ATOM 769 C CA . ALA A 1 103 ? -5.121 7.875 1.211 1.00 89.12 103 ALA A CA 1
ATOM 770 C C . ALA A 1 103 ? -6.557 7.321 1.144 1.00 89.12 103 ALA A C 1
ATOM 772 O O . ALA A 1 103 ? -7.517 8.084 1.159 1.00 89.12 103 ALA A O 1
ATOM 773 N N . ALA A 1 104 ? -6.729 5.995 1.105 1.00 90.75 104 ALA A N 1
ATOM 774 C CA . ALA A 1 104 ? -8.051 5.373 1.103 1.00 90.75 104 ALA A CA 1
ATOM 775 C C . ALA A 1 104 ? -8.826 5.619 2.407 1.00 90.75 104 ALA A C 1
ATOM 777 O O . ALA A 1 104 ? -10.025 5.877 2.368 1.00 90.75 104 ALA A O 1
ATOM 778 N N . ILE A 1 105 ? -8.157 5.543 3.557 1.00 90.81 105 ILE A N 1
ATOM 779 C CA . ILE A 1 105 ? -8.775 5.784 4.870 1.00 90.81 105 ILE A CA 1
ATOM 780 C C . ILE A 1 105 ? -9.151 7.252 5.034 1.00 90.81 105 ILE A C 1
ATOM 782 O O . ILE A 1 105 ? -10.236 7.549 5.527 1.00 90.81 105 ILE A O 1
ATOM 786 N N . GLU A 1 106 ? -8.300 8.157 4.558 1.00 87.19 106 GLU A N 1
ATOM 787 C CA . GLU A 1 106 ? -8.589 9.589 4.527 1.00 87.19 106 GLU A CA 1
ATOM 788 C C . GLU A 1 106 ? -9.788 9.903 3.618 1.00 87.19 106 GLU A C 1
ATOM 790 O O . GLU A 1 106 ? -10.715 10.591 4.035 1.00 87.19 106 GLU A O 1
ATOM 795 N N . ALA A 1 107 ? -9.835 9.314 2.418 1.00 88.12 107 ALA A N 1
ATOM 796 C CA . ALA A 1 107 ? -10.932 9.505 1.469 1.00 88.12 107 ALA A CA 1
ATOM 797 C C . ALA A 1 107 ? -12.272 8.921 1.951 1.00 88.12 107 ALA A C 1
ATOM 799 O O . ALA A 1 107 ? -13.331 9.470 1.650 1.00 88.12 107 ALA A O 1
ATOM 800 N N . VAL A 1 108 ? -12.246 7.798 2.675 1.00 88.44 108 VAL A N 1
ATOM 801 C CA . VAL A 1 108 ? -13.451 7.165 3.237 1.00 88.44 108 VAL A CA 1
ATOM 802 C C . VAL A 1 108 ? -13.869 7.819 4.562 1.00 88.44 108 VAL A C 1
ATOM 804 O O . VAL A 1 108 ? -15.040 7.757 4.932 1.00 88.44 108 VAL A O 1
ATOM 807 N N . GLY A 1 109 ? -12.937 8.436 5.292 1.00 84.50 109 GLY A N 1
ATOM 808 C CA . GLY A 1 109 ? -13.177 8.994 6.624 1.00 84.50 109 GLY A CA 1
ATOM 809 C C . GLY A 1 109 ? -13.370 7.934 7.716 1.00 84.50 109 GLY A C 1
ATOM 810 O O . GLY A 1 109 ? -13.902 8.240 8.783 1.00 84.50 109 GLY A O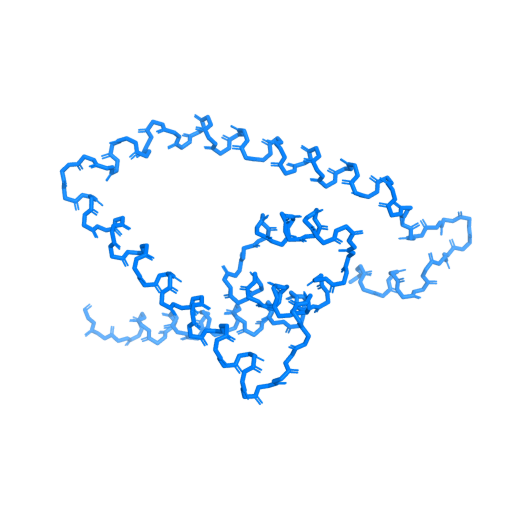 1
ATOM 811 N N . SER A 1 110 ? -12.973 6.682 7.465 1.00 85.12 110 SER A N 1
ATOM 812 C CA . SER A 1 110 ? -13.046 5.588 8.440 1.00 85.12 110 SER A CA 1
ATOM 813 C C . SER A 1 110 ? -11.904 4.586 8.263 1.00 85.12 110 SER A C 1
ATOM 815 O O . SER A 1 110 ? -11.349 4.437 7.175 1.00 85.12 110 SER A O 1
ATOM 817 N N . ASP A 1 111 ? -11.574 3.860 9.334 1.00 85.31 111 ASP A N 1
ATOM 818 C CA . ASP A 1 111 ? -10.521 2.835 9.342 1.00 85.31 111 ASP A CA 1
ATOM 819 C C . ASP A 1 111 ? -10.967 1.474 8.769 1.00 85.31 111 ASP A C 1
ATOM 821 O O . ASP A 1 111 ? -10.183 0.524 8.749 1.00 85.31 111 ASP A O 1
ATOM 825 N N . GLU A 1 112 ? -12.198 1.349 8.266 1.00 87.50 112 GLU A N 1
ATOM 826 C CA . GLU A 1 112 ? -12.719 0.103 7.685 1.00 87.50 112 GLU A CA 1
ATOM 827 C C . GLU A 1 112 ? -11.854 -0.490 6.548 1.00 87.50 112 GLU A C 1
ATOM 829 O O . GLU A 1 112 ? -11.661 -1.713 6.534 1.00 87.50 112 GLU A O 1
ATOM 834 N N . PRO A 1 113 ? -11.248 0.303 5.634 1.00 89.44 113 PRO A N 1
ATOM 835 C CA . PRO A 1 113 ? -10.332 -0.231 4.623 1.00 89.44 113 PRO A CA 1
ATOM 836 C C . PRO A 1 113 ? -9.121 -0.971 5.216 1.00 89.44 113 PRO A C 1
ATOM 838 O O . PRO A 1 113 ? -8.571 -1.871 4.576 1.00 89.44 113 PRO A O 1
ATOM 841 N N . ALA A 1 114 ? -8.701 -0.649 6.448 1.00 88.88 114 ALA A N 1
ATOM 842 C CA . ALA A 1 114 ? -7.563 -1.308 7.093 1.00 88.88 114 ALA A CA 1
ATOM 843 C C . ALA A 1 114 ? -7.806 -2.808 7.318 1.00 88.88 114 ALA A C 1
ATOM 845 O O . ALA A 1 114 ? -6.859 -3.594 7.269 1.00 88.88 114 ALA A O 1
ATOM 846 N N . ALA A 1 115 ? -9.064 -3.220 7.507 1.00 89.25 115 ALA A N 1
ATOM 847 C CA . ALA A 1 115 ? -9.420 -4.627 7.654 1.00 89.25 115 ALA A CA 1
ATOM 848 C C . ALA A 1 115 ? -9.157 -5.415 6.360 1.00 89.25 115 ALA A C 1
ATOM 850 O O . ALA A 1 115 ? -8.528 -6.474 6.395 1.00 89.25 115 ALA A O 1
ATOM 851 N N . GLY A 1 116 ? -9.567 -4.866 5.209 1.00 89.31 116 GLY A N 1
ATOM 852 C CA . GL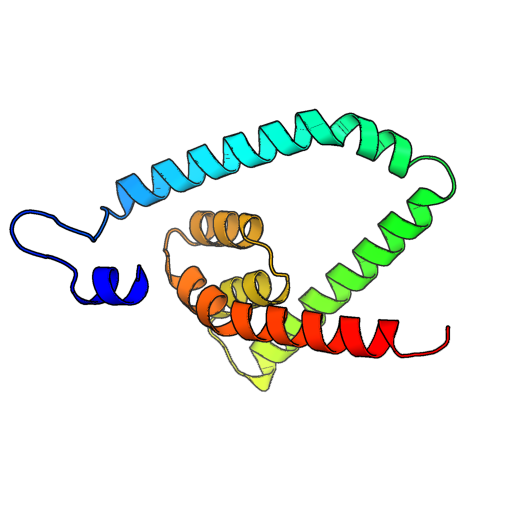Y A 1 116 ? -9.314 -5.473 3.898 1.00 89.31 116 GLY A CA 1
ATOM 853 C C . GLY A 1 116 ? -7.820 -5.561 3.578 1.00 89.31 116 GLY A C 1
ATOM 854 O O . GLY A 1 116 ? -7.341 -6.598 3.117 1.00 89.31 116 GLY A O 1
ATOM 855 N N . TYR A 1 117 ? -7.067 -4.506 3.901 1.00 91.06 117 TYR A N 1
ATOM 856 C CA . TYR A 1 117 ? -5.612 -4.499 3.752 1.00 91.06 117 TYR A CA 1
ATOM 857 C C . TYR A 1 117 ? -4.948 -5.577 4.610 1.00 91.06 117 TYR A C 1
ATOM 859 O O . TYR A 1 117 ? -4.152 -6.365 4.105 1.00 91.06 117 TYR A O 1
ATOM 867 N N . GLY A 1 118 ? -5.299 -5.640 5.898 1.00 89.69 118 GLY A N 1
ATOM 868 C CA . GLY A 1 118 ? -4.722 -6.597 6.839 1.00 89.69 118 GLY A CA 1
ATOM 869 C C . GLY A 1 118 ? -4.990 -8.053 6.458 1.00 89.69 118 GLY A C 1
ATOM 870 O O . GLY A 1 118 ? -4.132 -8.903 6.684 1.00 89.69 118 GLY A O 1
ATOM 871 N N . ALA A 1 119 ? -6.140 -8.334 5.841 1.00 89.88 119 ALA A N 1
ATOM 872 C CA . ALA A 1 119 ? -6.480 -9.672 5.374 1.00 89.88 119 ALA A CA 1
ATOM 873 C C . ALA A 1 119 ? -5.650 -10.101 4.154 1.00 89.88 119 ALA A C 1
ATOM 875 O O . ALA A 1 119 ? -5.190 -11.236 4.113 1.00 89.88 119 ALA A O 1
ATOM 876 N N . ILE A 1 120 ? -5.447 -9.217 3.171 1.00 91.25 120 ILE A N 1
ATOM 877 C CA . ILE A 1 120 ? -4.814 -9.572 1.888 1.00 91.25 120 ILE A CA 1
ATOM 878 C C . ILE A 1 120 ? -3.290 -9.423 1.908 1.00 91.25 120 ILE A C 1
ATOM 880 O O . ILE A 1 120 ? -2.591 -10.197 1.254 1.00 91.25 120 ILE A O 1
ATOM 884 N N . TYR A 1 121 ? -2.759 -8.471 2.676 1.00 91.19 121 TYR A N 1
ATOM 885 C CA . TYR A 1 121 ? -1.334 -8.138 2.679 1.00 91.19 121 TYR A CA 1
ATOM 886 C C . TYR A 1 121 ? -0.395 -9.342 2.932 1.00 91.19 121 TYR A C 1
ATOM 888 O O . TYR A 1 121 ? 0.571 -9.495 2.181 1.00 91.19 121 TYR A O 1
ATOM 896 N N . PRO A 1 122 ? -0.658 -10.256 3.895 1.00 90.44 122 PRO A N 1
ATOM 897 C CA . PRO A 1 122 ? 0.193 -11.432 4.097 1.00 90.44 122 PRO A CA 1
ATOM 898 C C . PRO A 1 122 ? 0.210 -12.378 2.891 1.00 90.44 122 PRO A C 1
ATOM 900 O O . PRO A 1 122 ? 1.265 -12.900 2.538 1.00 90.44 122 PRO A O 1
ATOM 903 N N . PHE A 1 123 ? -0.937 -12.578 2.235 1.00 90.88 123 PHE A N 1
ATOM 904 C CA . PHE A 1 123 ? -1.030 -13.434 1.050 1.00 90.88 123 PHE A CA 1
ATOM 905 C C . PHE A 1 123 ? -0.308 -12.819 -0.146 1.00 90.88 123 PHE A C 1
ATOM 907 O O . PHE A 1 123 ? 0.374 -13.538 -0.872 1.00 90.88 123 PHE A O 1
ATOM 914 N N . ALA A 1 124 ? -0.406 -11.498 -0.322 1.00 90.94 124 ALA A N 1
ATOM 915 C CA . ALA A 1 124 ? 0.336 -10.782 -1.355 1.00 90.94 124 ALA A CA 1
ATOM 916 C C . ALA A 1 124 ? 1.852 -10.950 -1.166 1.00 90.94 124 ALA A C 1
ATOM 918 O O . ALA A 1 124 ? 2.568 -11.268 -2.115 1.00 90.94 124 ALA A O 1
ATOM 919 N N . LEU A 1 125 ? 2.333 -10.821 0.075 1.00 91.88 125 LEU A N 1
ATOM 920 C CA . LEU A 1 125 ? 3.750 -10.968 0.400 1.00 91.88 125 LEU A CA 1
ATOM 921 C C . LEU A 1 125 ? 4.239 -12.411 0.213 1.00 91.88 125 LEU A C 1
ATOM 923 O O . LEU A 1 125 ? 5.288 -12.626 -0.389 1.00 91.88 125 LEU A O 1
ATOM 927 N N . LEU A 1 126 ? 3.465 -13.407 0.653 1.00 92.56 126 LEU A N 1
ATOM 928 C CA . LEU A 1 126 ? 3.780 -14.817 0.400 1.00 92.56 126 LEU A CA 1
ATOM 929 C C . LEU A 1 126 ? 3.820 -15.133 -1.098 1.00 92.56 126 LEU A C 1
ATOM 931 O O . LEU A 1 126 ? 4.762 -15.773 -1.562 1.00 92.56 126 LEU A O 1
ATOM 935 N N . GLY A 1 127 ? 2.835 -14.653 -1.861 1.00 90.25 127 GLY A N 1
ATOM 936 C CA . GLY A 1 127 ? 2.796 -14.818 -3.312 1.00 90.25 127 GLY A CA 1
ATOM 937 C C . GLY A 1 127 ? 4.019 -14.204 -3.992 1.00 90.25 127 GLY A C 1
ATOM 938 O O . GLY A 1 127 ? 4.654 -14.862 -4.813 1.00 90.25 127 GLY A O 1
ATOM 939 N N . MET A 1 128 ? 4.402 -12.987 -3.594 1.00 89.56 128 MET A N 1
ATOM 940 C CA . MET A 1 128 ? 5.602 -12.310 -4.092 1.00 89.56 128 MET A CA 1
ATOM 941 C C . MET A 1 128 ? 6.877 -13.113 -3.802 1.00 89.56 128 MET A C 1
ATOM 943 O O . MET A 1 128 ? 7.709 -13.278 -4.691 1.00 89.56 128 MET A O 1
ATOM 947 N N . VAL A 1 129 ? 7.030 -13.639 -2.582 1.00 91.25 129 VAL A N 1
ATOM 948 C CA . VAL A 1 129 ? 8.204 -14.439 -2.197 1.00 91.25 129 VAL A CA 1
ATOM 949 C C . VAL A 1 129 ? 8.280 -15.730 -3.011 1.00 91.25 129 VAL A C 1
ATOM 951 O O . VAL A 1 129 ? 9.333 -16.032 -3.569 1.00 91.25 129 VAL A O 1
ATOM 954 N N . ILE A 1 130 ? 7.173 -16.468 -3.132 1.00 91.88 130 ILE A N 1
ATOM 955 C CA . ILE A 1 130 ? 7.127 -17.711 -3.915 1.00 91.88 130 ILE A CA 1
ATOM 956 C C . ILE A 1 130 ? 7.455 -17.428 -5.383 1.00 91.88 130 ILE A C 1
ATOM 958 O O . ILE A 1 130 ? 8.279 -18.122 -5.975 1.00 91.88 130 ILE A O 1
ATOM 962 N N . PHE A 1 131 ? 6.854 -16.387 -5.960 1.00 88.75 131 PHE A N 1
ATOM 963 C CA . PHE A 1 131 ? 7.103 -16.005 -7.346 1.00 88.75 131 PHE A CA 1
ATOM 964 C C . PHE A 1 131 ? 8.565 -15.606 -7.575 1.00 88.75 131 PHE A C 1
ATOM 966 O O . PHE A 1 131 ? 9.169 -16.049 -8.546 1.00 88.75 131 PHE A O 1
ATOM 973 N N . SER A 1 132 ? 9.157 -14.844 -6.650 1.00 88.06 132 SER A N 1
ATOM 974 C CA . SER A 1 132 ? 10.573 -14.464 -6.694 1.00 88.06 132 SER A CA 1
ATOM 975 C C . SER A 1 132 ? 11.502 -15.684 -6.670 1.00 88.06 132 SER A C 1
ATOM 977 O O . SER A 1 132 ? 12.421 -15.774 -7.480 1.00 88.06 132 SER A O 1
ATOM 979 N N . ILE A 1 133 ? 11.225 -16.671 -5.810 1.00 88.38 133 ILE A N 1
ATOM 980 C CA . ILE A 1 133 ? 12.001 -17.921 -5.745 1.00 88.38 133 ILE A CA 1
ATOM 981 C C . ILE A 1 133 ? 11.895 -18.704 -7.057 1.00 88.38 133 ILE A C 1
ATOM 983 O O . ILE A 1 133 ? 12.902 -19.200 -7.557 1.00 88.38 133 ILE A O 1
ATOM 987 N N . ILE A 1 134 ? 10.691 -18.818 -7.626 1.00 89.94 134 ILE A N 1
ATOM 988 C CA . ILE A 1 134 ? 10.480 -19.518 -8.901 1.00 89.94 134 ILE A CA 1
ATOM 989 C C . ILE A 1 134 ? 11.253 -18.823 -10.022 1.00 89.94 134 ILE A C 1
ATOM 991 O O . ILE A 1 134 ? 11.944 -19.492 -10.784 1.00 89.94 134 ILE A O 1
ATOM 995 N N . LEU A 1 135 ? 11.170 -17.493 -10.099 1.00 88.06 135 LEU A N 1
ATOM 996 C CA . LEU A 1 135 ? 11.852 -16.706 -11.123 1.00 88.06 135 LEU A CA 1
ATOM 997 C C . LEU A 1 135 ? 13.376 -16.831 -10.984 1.00 88.06 135 LEU A C 1
ATOM 999 O O . LEU A 1 135 ? 14.060 -17.014 -11.981 1.00 88.06 135 LEU A O 1
ATOM 1003 N N . HIS A 1 136 ? 13.904 -16.816 -9.756 1.00 81.00 136 HIS A N 1
ATOM 1004 C CA . HIS A 1 136 ? 15.342 -16.949 -9.526 1.00 81.00 136 HIS A CA 1
ATOM 1005 C C . HIS A 1 136 ? 15.878 -18.371 -9.780 1.00 81.00 136 HIS A C 1
ATOM 1007 O O . HIS A 1 136 ? 17.022 -18.521 -10.203 1.00 81.00 136 HIS A O 1
ATOM 1013 N N . ASN A 1 137 ? 15.068 -19.408 -9.542 1.00 78.38 137 ASN A N 1
ATOM 1014 C CA . ASN A 1 137 ? 15.427 -20.802 -9.825 1.00 78.38 137 ASN A CA 1
ATOM 1015 C C . ASN A 1 137 ? 15.240 -21.194 -11.299 1.00 78.38 137 ASN A C 1
ATOM 1017 O O . ASN A 1 137 ? 15.694 -22.268 -11.700 1.00 78.38 137 ASN A O 1
ATOM 1021 N N . LEU A 1 138 ? 14.567 -20.369 -12.104 1.00 64.81 138 LEU A N 1
ATOM 1022 C CA . LEU A 1 138 ? 14.544 -20.556 -13.547 1.00 64.81 138 LEU A CA 1
ATOM 1023 C C . LEU A 1 138 ? 15.918 -20.154 -14.117 1.00 64.81 138 LEU A C 1
ATOM 1025 O O . LEU A 1 138 ? 16.379 -19.048 -13.843 1.00 64.81 138 LEU A O 1
ATOM 1029 N N . PRO A 1 139 ? 16.575 -21.010 -14.919 1.00 59.38 139 PRO A N 1
ATOM 1030 C CA . PRO A 1 139 ? 17.770 -20.624 -15.654 1.00 59.38 139 PRO A CA 1
ATOM 1031 C C . PRO A 1 139 ? 17.345 -19.697 -16.800 1.00 59.38 139 PRO A C 1
ATOM 1033 O O . PRO A 1 139 ? 17.020 -20.165 -17.891 1.00 59.38 139 PRO A O 1
ATOM 1036 N N . ILE A 1 140 ? 17.274 -18.396 -16.522 1.00 55.31 140 ILE A N 1
ATOM 1037 C CA . ILE A 1 140 ? 17.125 -17.330 -17.523 1.00 55.31 140 ILE A CA 1
ATOM 1038 C C . ILE A 1 140 ? 18.429 -16.549 -17.612 1.00 55.31 140 ILE A C 1
ATOM 1040 O O . ILE A 1 140 ? 19.009 -16.265 -16.539 1.00 55.31 140 ILE A O 1
#

Radius of gyration: 18.67 Å; Cα contacts (8 Å, |Δi|>4): 101; chains: 1; bounding box: 37×36×57 Å

Foldseek 3Di:
DLVVCVVVQDDPPDGSDDDPVVVLVVLVVVLVVVVVVCCVPCVVVVVVCCPDPSVVVVVVVVVVLVVLLVVLLCCCCPVVVDDPLLSQLLSCLLVVNPSSLSVSCVVVVHNSSVVSNVVNNVVSVVVVVVVVVVVVPDPD

InterPro domains:
  IPR006512 YidE/YbjL duplication [PF06826] (2-136)
  IPR050144 AAE Transporter [PTHR30445] (3-114)

Secondary structure (DSSP, 8-state):
-HHHHHHH-EETTEE-S--HHHHHHHHHHHHHHHHHHHHHHHHHHHHHHTSTTHHHHHHHHHHHHHHHHHHHHHIIIIIS---HHHHHHHHHHHTT-HHHHHHHHHHHTSSHHHHHHHHHHHHHHHHHHHHHHHHHHS--

pLDDT: mean 85.2, std 9.19, range [52.0, 94.88]

Solvent-accessible surface area (backbone atoms only — not comparable to full-atom values): 7641 Å² total; per-residue (Å²): 110,68,69,61,48,50,71,61,32,54,66,86,92,50,67,60,63,76,55,67,70,60,51,50,52,51,50,53,54,50,50,52,53,51,52,51,50,49,47,69,72,43,46,66,55,49,59,56,43,55,44,78,76,37,39,58,56,52,52,50,52,52,50,53,49,50,50,51,51,51,52,50,47,49,44,40,47,71,73,67,59,46,55,69,59,37,40,56,10,27,51,23,12,56,68,69,32,67,69,55,38,51,53,49,27,63,75,67,73,44,70,63,22,55,57,24,18,64,68,33,30,62,56,34,53,50,51,51,50,54,51,51,53,52,60,69,71,44,96,122

Mean predicted aligned error: 7.66 Å

Sequence (140 aa):
SSLILGHIGKIGILNFRMDNKILGAIREISLAFFLAIIGLRYGFYAFTALSGTGIYLVITSLVVGLIAIIVGYLVGRYIFKLNWIMLVGALCGGMTSTPGLGAAIEAVGSDEPAAGYGAIYPFALLGMVIFSIILHNLPI